Protein AF-A0A6N7FSJ0-F1 (afdb_monomer_lite)

Sequence (94 aa):
LVVGHPFVDVWAAVRPKAAGIAAWPDVPRGTDWKTGICRALGVKDPRRFWPELLGRVRSYADLDPALVGPVEQLIDFLTEHDEPVDAPVDGPRK

Radius of gyration: 20.48 Å; chains: 1; bounding box: 49×23×68 Å

pLDDT: mean 83.95, std 13.59, range [45.84, 96.94]

Structure (mmCIF, N/CA/C/O backbone):
data_AF-A0A6N7FSJ0-F1
#
_entry.id   AF-A0A6N7FSJ0-F1
#
loop_
_atom_site.group_PDB
_atom_site.id
_atom_site.type_symbol
_atom_site.label_atom_id
_atom_site.label_alt_id
_atom_site.label_comp_id
_atom_site.label_asym_id
_atom_site.label_entity_id
_atom_site.label_seq_id
_atom_site.pdbx_PDB_ins_code
_atom_site.Cartn_x
_atom_site.Cartn_y
_atom_site.Cartn_z
_atom_site.occupancy
_atom_site.B_iso_or_equiv
_atom_site.auth_seq_id
_atom_site.auth_comp_id
_atom_site.auth_asym_id
_atom_site.auth_atom_id
_atom_site.pdbx_PDB_model_num
ATOM 1 N N . LEU A 1 1 ? -6.039 7.444 -10.399 1.00 49.78 1 LEU A N 1
ATOM 2 C CA . LEU A 1 1 ? -6.383 6.159 -11.040 1.00 49.78 1 LEU A CA 1
ATOM 3 C C . LEU A 1 1 ? -5.360 5.930 -12.130 1.00 49.78 1 LEU A C 1
ATOM 5 O O . LEU A 1 1 ? -5.430 6.604 -13.148 1.00 49.78 1 LEU A O 1
ATOM 9 N N . VAL A 1 2 ? -4.372 5.076 -11.883 1.00 51.47 2 VAL A N 1
ATOM 10 C CA . VAL A 1 2 ? -3.564 4.549 -12.982 1.00 51.47 2 VAL A CA 1
ATOM 11 C C . VAL A 1 2 ? -4.431 3.445 -13.594 1.00 51.47 2 VAL A C 1
ATOM 13 O O . VAL A 1 2 ? -4.891 2.534 -12.908 1.00 51.47 2 VAL A O 1
ATOM 16 N N . VAL A 1 3 ? -4.853 3.650 -14.838 1.00 47.09 3 VAL A N 1
ATOM 17 C CA . VAL A 1 3 ? -5.912 2.852 -15.467 1.00 47.09 3 VAL A CA 1
ATOM 18 C C . VAL A 1 3 ? -5.427 1.408 -15.637 1.00 47.09 3 VAL A C 1
ATOM 20 O O . VAL A 1 3 ? -4.339 1.188 -16.153 1.00 47.09 3 VAL A O 1
ATOM 23 N N . GLY A 1 4 ? -6.228 0.432 -15.194 1.00 60.69 4 GLY A N 1
ATOM 24 C CA . GLY A 1 4 ? -5.961 -1.001 -15.388 1.00 60.69 4 GLY A CA 1
ATOM 25 C C . GLY A 1 4 ? -5.259 -1.731 -14.235 1.00 60.69 4 GLY A C 1
ATOM 26 O O . GLY A 1 4 ? -5.164 -2.954 -14.294 1.00 60.69 4 GLY A O 1
ATOM 27 N N . HIS A 1 5 ? -4.819 -1.046 -13.171 1.00 65.38 5 HIS A N 1
ATOM 28 C CA . HIS A 1 5 ? -4.240 -1.740 -12.013 1.00 65.38 5 HIS A CA 1
ATOM 29 C C . HIS A 1 5 ? -5.320 -2.271 -11.051 1.00 65.38 5 HIS A C 1
ATOM 31 O O . HIS A 1 5 ? -6.330 -1.595 -10.829 1.00 65.38 5 HIS A O 1
ATOM 37 N N . PRO A 1 6 ? -5.107 -3.430 -10.397 1.00 76.88 6 PRO A N 1
ATOM 38 C CA . PRO A 1 6 ? -6.079 -4.003 -9.458 1.00 76.88 6 PRO A CA 1
ATOM 39 C C . PRO A 1 6 ? -6.219 -3.194 -8.158 1.00 76.88 6 PRO A C 1
ATOM 41 O O . PRO A 1 6 ? -7.108 -3.456 -7.349 1.00 76.88 6 PRO A O 1
ATOM 44 N N . PHE A 1 7 ? -5.339 -2.219 -7.930 1.00 81.06 7 PHE A N 1
ATOM 45 C CA . PHE A 1 7 ? -5.285 -1.467 -6.683 1.00 81.06 7 PHE A CA 1
ATOM 46 C C . PHE A 1 7 ? -6.317 -0.342 -6.627 1.00 81.06 7 PHE A C 1
ATOM 48 O O . PHE A 1 7 ? -6.642 0.295 -7.625 1.00 81.06 7 PHE A O 1
ATOM 55 N N . VAL A 1 8 ? -6.803 -0.049 -5.424 1.00 8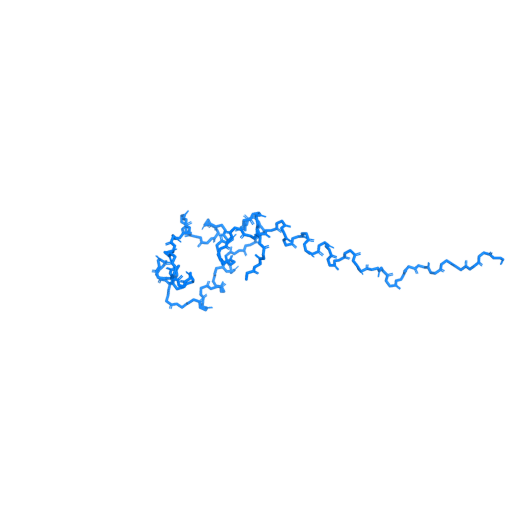3.12 8 VAL A N 1
ATOM 56 C CA . VAL A 1 8 ? -7.628 1.144 -5.174 1.00 83.12 8 VAL A CA 1
ATOM 57 C C . VAL A 1 8 ? -6.741 2.390 -5.032 1.00 83.12 8 VAL A C 1
ATOM 59 O O . VAL A 1 8 ? -7.123 3.480 -5.452 1.00 83.12 8 VAL A O 1
ATOM 62 N N . ASP A 1 9 ? -5.537 2.215 -4.481 1.00 88.00 9 ASP A N 1
ATOM 63 C CA . ASP A 1 9 ? -4.523 3.245 -4.253 1.00 88.00 9 ASP A CA 1
ATOM 64 C C . ASP A 1 9 ? -3.118 2.616 -4.288 1.00 88.00 9 ASP A C 1
ATOM 66 O O . ASP A 1 9 ? -2.971 1.417 -4.046 1.00 88.00 9 ASP A O 1
ATOM 70 N N . VAL A 1 10 ? -2.076 3.414 -4.543 1.00 86.75 10 VAL A N 1
ATOM 71 C CA . VAL A 1 10 ? -0.683 2.938 -4.632 1.00 86.75 10 VAL A CA 1
ATOM 72 C C . VAL A 1 10 ? -0.190 2.279 -3.341 1.00 86.75 10 VAL A C 1
ATOM 74 O O . VAL A 1 10 ? 0.648 1.385 -3.402 1.00 86.75 10 VAL A O 1
ATOM 77 N N . TRP A 1 11 ? -0.732 2.647 -2.172 1.00 93.06 11 TRP A N 1
ATOM 78 C CA . TRP A 1 11 ? -0.375 1.975 -0.916 1.00 93.06 11 TRP A CA 1
ATOM 79 C C . TRP A 1 11 ? -0.675 0.473 -0.977 1.00 93.06 11 TRP A C 1
ATOM 81 O O . TRP A 1 11 ? 0.144 -0.322 -0.529 1.00 93.06 11 TRP A O 1
ATOM 91 N N . ALA A 1 12 ? -1.797 0.078 -1.589 1.00 92.69 12 ALA A N 1
ATOM 92 C CA . ALA A 1 12 ? -2.201 -1.325 -1.706 1.00 92.69 12 ALA A CA 1
ATOM 93 C C . ALA A 1 12 ? -1.258 -2.156 -2.590 1.00 92.69 12 ALA A C 1
ATOM 95 O O . ALA A 1 12 ? -1.252 -3.380 -2.489 1.00 92.69 12 ALA A O 1
ATOM 96 N N . ALA A 1 13 ? -0.456 -1.502 -3.434 1.00 92.75 13 ALA A N 1
ATOM 97 C CA . ALA A 1 13 ? 0.553 -2.167 -4.246 1.00 92.75 13 ALA A CA 1
ATOM 98 C C . ALA A 1 13 ? 1.831 -2.497 -3.460 1.00 92.75 13 ALA A C 1
ATOM 100 O O . ALA A 1 13 ? 2.661 -3.257 -3.949 1.00 92.75 13 ALA A O 1
ATOM 101 N N . VAL A 1 14 ? 2.021 -1.953 -2.253 1.00 95.44 14 VAL A N 1
ATOM 102 C CA . VAL A 1 14 ? 3.116 -2.375 -1.371 1.00 95.44 14 VAL A CA 1
ATOM 103 C C . VAL A 1 14 ? 2.734 -3.710 -0.740 1.00 95.44 14 VAL A C 1
ATOM 105 O O . VAL A 1 14 ? 1.659 -3.847 -0.155 1.00 95.44 14 VAL A O 1
ATOM 108 N N . ARG A 1 15 ? 3.610 -4.713 -0.822 1.00 95.44 15 ARG A N 1
ATOM 109 C CA . ARG A 1 15 ? 3.340 -6.032 -0.243 1.00 95.44 15 ARG A CA 1
ATOM 110 C C . ARG A 1 15 ? 3.134 -5.919 1.274 1.00 95.44 15 ARG A C 1
ATOM 112 O O . ARG A 1 15 ? 3.934 -5.254 1.937 1.00 95.44 15 ARG A O 1
ATOM 119 N N . PRO A 1 16 ? 2.159 -6.642 1.865 1.00 96.19 16 PRO A N 1
ATOM 120 C CA . PRO A 1 16 ? 1.895 -6.603 3.307 1.00 96.19 16 PRO A CA 1
ATOM 121 C C . PRO A 1 16 ? 3.146 -6.812 4.169 1.00 96.19 16 PRO A C 1
ATOM 123 O O . PRO A 1 16 ? 3.385 -6.071 5.120 1.00 96.19 16 PRO A O 1
ATOM 126 N N . LYS A 1 17 ? 4.014 -7.752 3.768 1.00 96.25 17 LYS A N 1
ATOM 127 C CA . LYS A 1 17 ? 5.285 -8.027 4.450 1.00 96.25 17 LYS A CA 1
ATOM 128 C C . LYS A 1 17 ? 6.199 -6.797 4.523 1.00 96.25 17 LYS A C 1
ATOM 130 O O . LYS A 1 17 ? 6.752 -6.536 5.585 1.00 96.25 17 LYS A O 1
ATOM 135 N N . ALA A 1 18 ? 6.336 -6.040 3.433 1.00 96.94 18 ALA A N 1
ATOM 136 C CA . ALA A 1 18 ? 7.130 -4.809 3.404 1.00 96.94 18 ALA A CA 1
ATOM 137 C C . ALA A 1 18 ? 6.457 -3.685 4.209 1.00 96.94 18 ALA A C 1
ATOM 139 O O . ALA A 1 18 ? 7.115 -2.928 4.919 1.00 96.94 18 ALA A O 1
ATOM 140 N N . ALA A 1 19 ? 5.123 -3.632 4.180 1.00 95.44 19 ALA A N 1
ATOM 141 C CA . ALA A 1 19 ? 4.336 -2.729 5.012 1.00 95.44 19 ALA A CA 1
ATOM 142 C C . ALA A 1 19 ? 4.343 -3.108 6.510 1.00 95.44 19 ALA A C 1
ATOM 144 O O . ALA A 1 19 ? 3.929 -2.297 7.337 1.00 95.44 19 ALA A O 1
ATOM 145 N N . GLY A 1 20 ? 4.844 -4.288 6.892 1.00 94.94 20 GLY A N 1
ATOM 146 C CA . GLY A 1 20 ? 4.871 -4.766 8.279 1.00 94.94 20 GLY A CA 1
ATOM 147 C C . GLY A 1 20 ? 3.502 -5.196 8.816 1.00 94.94 20 GLY A C 1
ATOM 148 O O . GLY A 1 20 ? 3.272 -5.137 10.021 1.00 94.94 20 GLY A O 1
ATOM 149 N N . ILE A 1 21 ? 2.589 -5.599 7.931 1.00 95.94 21 ILE A N 1
ATOM 150 C CA . ILE A 1 21 ? 1.232 -6.053 8.260 1.00 95.94 21 ILE A CA 1
ATOM 151 C C . ILE A 1 21 ? 0.995 -7.454 7.685 1.00 95.94 21 ILE A C 1
ATOM 153 O O . ILE A 1 21 ? 1.624 -7.850 6.705 1.00 95.94 21 ILE A O 1
ATOM 157 N N . ALA A 1 22 ? 0.081 -8.222 8.281 1.00 95.94 22 ALA A N 1
ATOM 158 C CA . ALA A 1 22 ? -0.250 -9.560 7.782 1.00 95.94 22 ALA A CA 1
ATOM 159 C C . ALA A 1 22 ? -0.987 -9.505 6.432 1.00 95.94 22 ALA A C 1
ATOM 161 O O . ALA A 1 22 ? -0.698 -10.281 5.525 1.00 95.94 22 ALA A O 1
ATOM 162 N N . ALA A 1 23 ? -1.913 -8.557 6.298 1.00 95.69 23 ALA A N 1
ATOM 163 C CA . ALA A 1 23 ? -2.661 -8.266 5.083 1.00 95.69 23 ALA A CA 1
ATOM 164 C C . ALA A 1 23 ? -3.141 -6.810 5.121 1.00 95.69 23 ALA A C 1
ATOM 166 O O . ALA A 1 23 ? -3.232 -6.210 6.196 1.00 95.69 23 ALA A O 1
ATOM 167 N N . TRP A 1 24 ? -3.458 -6.249 3.955 1.00 94.88 24 TRP A N 1
ATOM 168 C CA . TRP A 1 24 ? -4.145 -4.962 3.886 1.00 94.88 24 TRP A CA 1
ATOM 169 C C . TRP A 1 24 ? -5.576 -5.095 4.424 1.00 94.88 24 TRP A C 1
ATOM 171 O O . TRP A 1 24 ? -6.25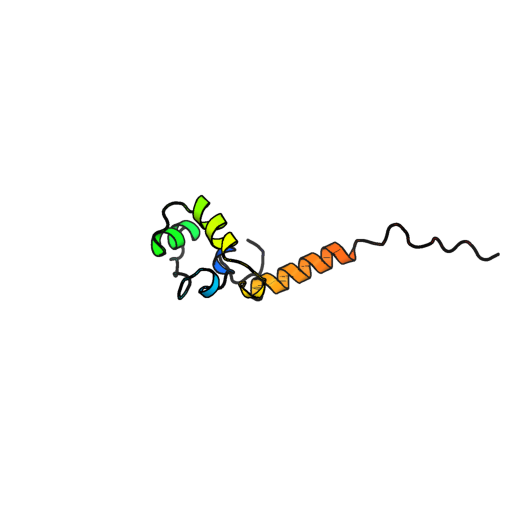0 -6.064 4.077 1.00 94.88 24 TRP A O 1
ATOM 181 N N . PRO A 1 25 ? -6.057 -4.150 5.252 1.00 95.50 25 PRO A N 1
ATOM 182 C CA . PRO A 1 25 ? -7.447 -4.148 5.688 1.00 95.50 25 PRO A CA 1
ATOM 183 C C . PRO A 1 25 ? -8.423 -3.947 4.527 1.00 95.50 25 PRO A C 1
ATOM 185 O O . PRO A 1 25 ? -8.202 -3.100 3.659 1.00 95.50 25 PRO A O 1
ATOM 188 N N . ASP A 1 26 ? -9.550 -4.653 4.570 1.00 93.88 26 ASP A N 1
ATOM 189 C CA . ASP A 1 26 ? -10.673 -4.391 3.677 1.00 93.88 26 ASP A CA 1
ATOM 190 C C . ASP A 1 26 ? -11.365 -3.078 4.062 1.00 93.88 26 ASP A C 1
ATOM 192 O O . ASP A 1 26 ? -11.756 -2.868 5.215 1.00 93.88 26 ASP A O 1
ATOM 196 N N . VAL A 1 27 ? -11.550 -2.188 3.085 1.00 92.81 27 VAL A N 1
ATOM 197 C CA . VAL A 1 27 ? -12.283 -0.931 3.279 1.00 92.81 27 VAL A CA 1
ATOM 198 C C . VAL A 1 27 ? -13.652 -1.025 2.603 1.00 92.81 27 VAL A C 1
ATOM 200 O O . VAL A 1 27 ? -13.712 -1.258 1.392 1.00 92.81 27 VAL A O 1
ATOM 203 N N . PRO A 1 28 ? -14.763 -0.814 3.339 1.00 90.31 28 PRO A N 1
ATOM 204 C CA . PRO A 1 28 ? -16.101 -0.842 2.761 1.00 90.31 28 PRO A CA 1
ATOM 205 C C . PRO A 1 28 ? -16.266 0.151 1.611 1.00 90.31 28 PRO A C 1
ATOM 207 O O . PRO A 1 28 ? -15.804 1.296 1.672 1.00 90.31 28 PRO A O 1
ATOM 210 N N . ARG A 1 29 ? -17.003 -0.264 0.577 1.00 88.00 29 ARG A N 1
ATOM 211 C CA . ARG A 1 29 ? -17.338 0.610 -0.555 1.00 88.00 29 ARG A CA 1
ATOM 212 C C . ARG A 1 29 ? -18.070 1.863 -0.067 1.00 88.00 29 ARG A C 1
ATOM 214 O O . ARG A 1 29 ? -18.897 1.793 0.836 1.00 88.00 29 ARG A O 1
ATOM 221 N N . GLY A 1 30 ? -17.771 3.005 -0.683 1.00 89.56 30 GLY A N 1
ATOM 222 C CA . GLY A 1 30 ? -18.323 4.306 -0.286 1.00 89.56 30 GLY A CA 1
ATOM 223 C C . GLY A 1 30 ? -17.568 4.993 0.858 1.00 89.56 30 GLY A C 1
ATOM 224 O O . GLY A 1 30 ? -17.873 6.139 1.171 1.00 89.56 30 GLY A O 1
ATOM 225 N N . THR A 1 31 ? -16.563 4.336 1.445 1.00 89.94 31 THR A N 1
ATOM 226 C CA . THR A 1 31 ? -15.620 4.969 2.377 1.00 89.94 31 THR A CA 1
ATOM 227 C C . THR A 1 31 ? -14.378 5.421 1.618 1.00 89.94 31 THR A C 1
ATOM 229 O O . THR A 1 31 ? -13.886 4.694 0.754 1.00 89.94 31 THR A O 1
ATOM 232 N N . ASP A 1 3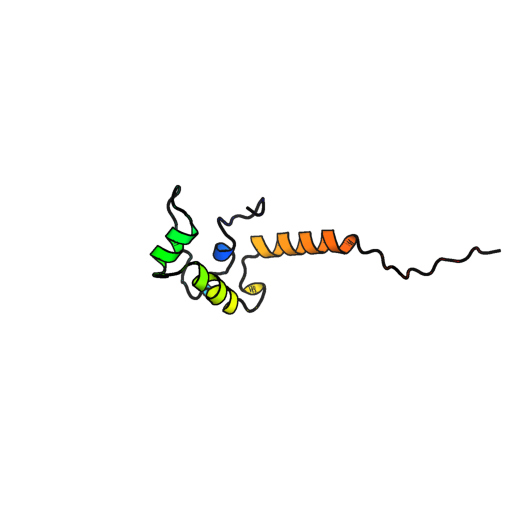2 ? -13.842 6.599 1.951 1.00 91.19 32 ASP A N 1
ATOM 233 C CA . ASP A 1 32 ? -12.514 6.991 1.475 1.00 91.19 32 ASP A CA 1
ATOM 234 C C . ASP A 1 32 ? -11.480 5.938 1.897 1.00 91.19 32 ASP A C 1
ATOM 236 O O . ASP A 1 32 ? -11.339 5.617 3.083 1.00 91.19 32 ASP A O 1
ATOM 240 N N . TRP A 1 33 ? -10.768 5.387 0.914 1.00 92.38 33 TRP A N 1
ATOM 241 C CA . TRP A 1 33 ? -9.931 4.213 1.126 1.00 92.38 33 TRP A CA 1
ATOM 242 C C . TRP A 1 33 ? -8.783 4.501 2.099 1.00 92.38 33 TRP A C 1
ATOM 244 O O . TRP A 1 33 ? -8.589 3.751 3.053 1.00 92.38 33 TRP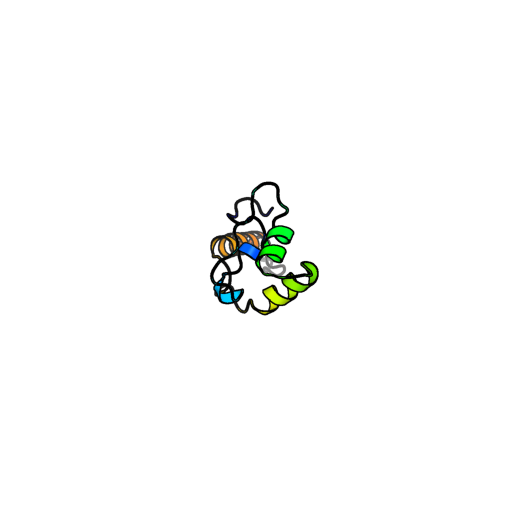 A O 1
ATOM 254 N N . LYS A 1 34 ? -8.080 5.632 1.943 1.00 91.88 34 LYS A N 1
ATOM 255 C CA . LYS A 1 34 ? -6.959 6.000 2.827 1.00 91.88 34 LYS A CA 1
ATOM 256 C C . LYS A 1 34 ? -7.413 6.209 4.265 1.00 91.88 34 LYS A C 1
ATOM 258 O O . LYS A 1 34 ? -6.766 5.723 5.189 1.00 91.88 34 LYS A O 1
ATOM 263 N N . THR A 1 35 ? -8.547 6.875 4.460 1.00 92.25 35 THR A N 1
ATOM 264 C CA . THR A 1 35 ? -9.150 7.063 5.786 1.00 92.25 35 THR A CA 1
ATOM 265 C C . THR A 1 35 ? -9.532 5.727 6.422 1.00 92.25 35 THR A C 1
ATOM 267 O O . THR A 1 35 ? -9.266 5.516 7.607 1.00 92.25 35 THR A O 1
ATOM 270 N N . GLY A 1 36 ? -10.119 4.810 5.646 1.00 93.69 36 GLY A N 1
ATOM 271 C CA . GLY A 1 36 ? -10.467 3.462 6.100 1.00 93.69 36 GLY A CA 1
ATOM 272 C C . GLY A 1 36 ? -9.245 2.647 6.524 1.00 93.69 36 GLY A C 1
ATOM 273 O O . GLY A 1 36 ? -9.225 2.101 7.628 1.00 93.69 36 GLY A O 1
ATOM 274 N N . ILE A 1 37 ? -8.196 2.640 5.699 1.00 95.44 37 ILE A N 1
ATOM 275 C CA . ILE A 1 37 ? -6.922 1.977 6.002 1.00 95.44 37 ILE A CA 1
ATOM 276 C C . ILE A 1 37 ? -6.278 2.570 7.249 1.00 95.44 37 ILE A C 1
ATOM 278 O O . ILE A 1 37 ? -5.918 1.828 8.160 1.00 95.44 37 ILE A O 1
ATOM 282 N N . CYS A 1 38 ? -6.165 3.898 7.335 1.00 94.31 38 CYS A N 1
ATOM 283 C CA . CYS A 1 38 ? -5.561 4.542 8.495 1.00 94.31 38 CYS A CA 1
ATOM 284 C C . CYS A 1 38 ? -6.325 4.211 9.782 1.00 94.31 38 CYS A C 1
ATOM 286 O O . CYS A 1 38 ? -5.706 3.868 10.787 1.00 94.31 38 CYS A O 1
ATOM 288 N N . ARG A 1 39 ? -7.663 4.216 9.742 1.00 94.00 39 ARG A N 1
ATOM 289 C CA . ARG A 1 39 ? -8.495 3.799 10.877 1.00 94.00 39 ARG A CA 1
ATOM 290 C C . ARG A 1 39 ? -8.231 2.346 11.275 1.00 94.00 39 ARG A C 1
ATOM 292 O O . ARG A 1 39 ? -8.062 2.080 12.461 1.00 94.00 39 ARG A O 1
ATOM 299 N N . ALA A 1 40 ? -8.189 1.429 10.310 1.00 94.06 40 ALA A N 1
ATOM 300 C CA . ALA A 1 40 ? -7.980 0.005 10.566 1.00 94.06 40 ALA A CA 1
ATOM 301 C C . ALA A 1 40 ? -6.569 -0.307 11.097 1.00 94.06 40 ALA A C 1
ATOM 303 O O . ALA A 1 40 ? -6.409 -1.189 11.935 1.00 94.06 40 ALA A O 1
ATOM 304 N N . LEU A 1 41 ? -5.557 0.442 10.653 1.00 94.38 41 LEU A N 1
ATOM 305 C CA . LEU A 1 41 ? -4.166 0.296 11.092 1.00 94.38 41 LEU A CA 1
ATOM 306 C C . LEU A 1 41 ? -3.817 1.141 12.332 1.00 94.38 41 LEU A C 1
ATOM 308 O O . LEU A 1 41 ? -2.670 1.129 12.773 1.00 94.38 41 LEU A O 1
ATOM 312 N N . GLY A 1 42 ? -4.766 1.899 12.896 1.00 94.12 42 GLY A N 1
ATOM 313 C CA . GLY A 1 42 ? -4.520 2.776 14.050 1.00 94.12 42 GLY A CA 1
ATOM 314 C C . GLY A 1 42 ? -3.638 3.998 13.745 1.00 94.12 42 GLY A C 1
ATOM 315 O O . GLY A 1 42 ? -3.069 4.610 14.650 1.00 94.12 42 GLY A O 1
ATOM 316 N N . VAL A 1 43 ? -3.523 4.369 12.474 1.00 93.19 43 VAL A N 1
ATOM 317 C CA . VAL A 1 43 ? -2.717 5.485 11.976 1.00 93.19 43 VAL A CA 1
ATOM 318 C C . VAL A 1 43 ? -3.525 6.778 12.056 1.00 93.19 43 VAL A C 1
ATOM 320 O O . VAL A 1 43 ? -4.616 6.883 11.500 1.00 93.19 43 VAL A O 1
ATOM 323 N N . LYS A 1 44 ? -2.979 7.794 12.731 1.00 87.31 44 LYS A N 1
ATOM 324 C CA . LYS A 1 44 ? -3.681 9.071 12.959 1.00 87.31 44 LYS A CA 1
ATOM 325 C C . LYS A 1 44 ? -3.546 10.073 11.813 1.00 87.31 44 LYS A C 1
ATOM 327 O O . LYS A 1 44 ? -4.449 10.875 11.615 1.00 87.31 44 LYS A O 1
ATOM 332 N N . ASP A 1 45 ? -2.428 10.047 11.089 1.00 88.31 45 ASP A N 1
ATOM 333 C CA . ASP A 1 45 ? -2.126 11.024 10.040 1.00 88.31 45 ASP A CA 1
ATOM 334 C C . ASP A 1 45 ? -1.753 10.322 8.721 1.00 88.31 45 ASP A C 1
ATOM 336 O O . ASP A 1 45 ? -0.623 9.843 8.574 1.00 88.31 45 ASP A O 1
ATOM 340 N N . PRO A 1 46 ? -2.671 10.289 7.735 1.00 86.94 46 PRO A N 1
ATOM 341 C CA . PRO A 1 46 ? -2.400 9.735 6.411 1.00 86.94 46 PRO A CA 1
ATOM 342 C C . PRO A 1 46 ? -1.200 10.382 5.705 1.00 86.94 46 PRO A C 1
ATOM 344 O O . PRO A 1 46 ? -0.518 9.722 4.921 1.00 86.94 46 PRO A O 1
ATOM 347 N N . ARG A 1 47 ? -0.917 11.667 5.976 1.00 88.50 47 ARG A N 1
ATOM 348 C CA . ARG A 1 47 ? 0.192 12.396 5.340 1.00 88.50 47 ARG A CA 1
ATOM 349 C C . ARG A 1 47 ? 1.552 11.929 5.848 1.00 88.50 47 ARG A C 1
ATOM 351 O O . ARG A 1 47 ? 2.516 11.996 5.094 1.00 88.50 47 ARG A O 1
ATOM 358 N N . ARG A 1 48 ? 1.629 11.453 7.095 1.00 90.12 48 ARG A N 1
ATOM 359 C CA . ARG A 1 48 ? 2.850 10.870 7.686 1.00 90.12 48 ARG A CA 1
ATOM 360 C C . ARG A 1 48 ? 3.015 9.398 7.347 1.00 90.12 48 ARG A C 1
ATOM 362 O O . ARG A 1 48 ? 4.135 8.940 7.154 1.00 90.12 48 ARG A O 1
ATOM 369 N N . PHE A 1 49 ? 1.902 8.685 7.203 1.00 93.25 49 PHE A N 1
ATOM 370 C CA . PHE A 1 49 ? 1.932 7.265 6.883 1.00 93.25 49 PHE A CA 1
ATOM 371 C C . PHE A 1 49 ? 2.606 6.966 5.548 1.00 93.25 49 PHE A C 1
ATOM 373 O O . PHE A 1 49 ? 3.368 6.011 5.457 1.00 93.25 49 PHE A O 1
ATOM 380 N N . TRP A 1 50 ? 2.363 7.782 4.516 1.00 92.62 50 TRP A N 1
ATOM 381 C CA . TRP A 1 50 ? 2.967 7.532 3.208 1.00 92.62 50 TRP A CA 1
ATOM 382 C C . TRP A 1 50 ? 4.504 7.599 3.222 1.00 92.62 50 TRP A C 1
ATOM 384 O O . TRP A 1 50 ? 5.119 6.619 2.807 1.00 92.62 50 TRP A O 1
ATOM 394 N N . PRO A 1 51 ? 5.148 8.671 3.725 1.00 93.75 51 PRO A N 1
ATOM 395 C CA . PRO A 1 51 ? 6.601 8.703 3.886 1.00 93.75 51 PRO A CA 1
ATOM 396 C C . PRO A 1 51 ? 7.159 7.524 4.693 1.00 93.75 51 PRO A C 1
ATOM 398 O O . PRO A 1 51 ? 8.186 6.961 4.323 1.00 93.75 51 PRO A O 1
ATOM 401 N N . GLU A 1 52 ? 6.480 7.123 5.772 1.00 94.12 52 GLU A N 1
ATOM 402 C CA . GLU A 1 52 ? 6.896 5.982 6.597 1.00 94.12 52 GLU A CA 1
ATOM 403 C C . GLU A 1 52 ? 6.804 4.653 5.840 1.00 94.12 52 GLU A C 1
ATOM 405 O O . GLU A 1 52 ? 7.732 3.847 5.899 1.00 94.12 52 GLU A O 1
ATOM 410 N N . LEU A 1 53 ? 5.703 4.425 5.119 1.00 95.06 53 LEU A N 1
ATOM 411 C CA . LEU A 1 53 ? 5.499 3.237 4.295 1.00 95.06 53 LEU A CA 1
ATOM 412 C C . LEU A 1 53 ? 6.527 3.177 3.163 1.00 95.06 53 LEU A C 1
ATOM 414 O O . LEU A 1 53 ? 7.147 2.138 2.952 1.00 95.06 53 LEU A O 1
ATOM 418 N N . LEU A 1 54 ? 6.745 4.297 2.475 1.00 93.00 54 LEU A N 1
ATOM 419 C CA . LEU A 1 54 ? 7.715 4.395 1.390 1.00 93.00 54 LEU A CA 1
ATOM 420 C C . LEU A 1 54 ? 9.143 4.141 1.889 1.00 93.00 54 LEU A C 1
ATOM 422 O O . LEU A 1 54 ? 9.903 3.448 1.225 1.00 93.00 54 LEU A O 1
ATOM 426 N N . GLY A 1 55 ? 9.487 4.610 3.092 1.00 95.50 55 GLY A N 1
ATOM 427 C CA . GLY A 1 55 ? 10.777 4.324 3.725 1.00 95.50 55 GLY A CA 1
ATOM 428 C C . GLY A 1 55 ? 11.029 2.835 4.013 1.00 95.50 55 GLY A C 1
ATOM 429 O O . GLY A 1 55 ? 12.185 2.437 4.179 1.00 95.50 55 GLY A O 1
ATOM 430 N N . ARG A 1 56 ? 9.977 2.002 4.051 1.00 95.38 56 ARG A N 1
ATOM 431 C CA . ARG A 1 56 ? 10.081 0.537 4.200 1.00 95.38 56 ARG A CA 1
ATOM 432 C C . ARG A 1 56 ? 10.290 -0.189 2.872 1.00 95.38 56 ARG A C 1
ATOM 434 O O . ARG A 1 56 ? 10.778 -1.314 2.886 1.00 95.38 56 ARG A O 1
ATOM 441 N N . VAL A 1 57 ? 9.948 0.432 1.745 1.00 95.69 57 VAL A N 1
ATOM 442 C CA . VAL A 1 57 ? 10.157 -0.134 0.407 1.00 95.69 57 VAL A CA 1
ATOM 443 C C . VAL A 1 57 ? 11.637 -0.001 0.054 1.00 95.69 57 VAL A C 1
ATOM 445 O O . VAL A 1 57 ? 12.182 1.101 0.011 1.00 95.69 57 VAL A O 1
ATOM 448 N N . ARG A 1 58 ? 12.315 -1.129 -0.168 1.00 93.81 58 ARG A N 1
ATOM 449 C CA . ARG A 1 58 ? 13.759 -1.180 -0.453 1.00 93.81 58 ARG A CA 1
ATOM 450 C C . ARG A 1 58 ? 14.062 -1.634 -1.871 1.00 93.81 58 ARG A C 1
ATOM 452 O O . ARG A 1 58 ? 15.148 -1.348 -2.368 1.00 93.81 58 ARG A O 1
ATOM 459 N N . SER A 1 59 ? 13.137 -2.345 -2.508 1.00 92.94 59 SER A N 1
ATOM 460 C CA . SER A 1 59 ? 13.287 -2.828 -3.880 1.00 92.94 59 SER A CA 1
ATOM 461 C C . SER A 1 59 ? 11.933 -3.052 -4.552 1.00 92.94 59 SER A C 1
ATOM 463 O O . SER A 1 59 ? 10.908 -3.148 -3.879 1.00 92.94 59 SER A O 1
ATOM 465 N N . TYR A 1 60 ? 11.929 -3.236 -5.874 1.00 89.25 60 TYR A N 1
ATOM 466 C CA . TYR A 1 60 ? 10.728 -3.623 -6.624 1.00 89.25 60 TYR A CA 1
ATOM 467 C C . TYR A 1 60 ? 10.085 -4.926 -6.121 1.00 89.25 60 TYR A C 1
ATOM 469 O O . TYR A 1 60 ? 8.885 -5.118 -6.284 1.00 89.25 60 TYR A O 1
ATOM 477 N N . ALA A 1 61 ? 10.846 -5.804 -5.453 1.00 92.00 61 ALA A N 1
ATOM 478 C CA . ALA A 1 61 ? 10.313 -7.030 -4.857 1.00 92.00 61 ALA A CA 1
ATOM 479 C C . ALA A 1 61 ? 9.357 -6.771 -3.675 1.00 92.00 61 ALA A C 1
ATOM 481 O O . ALA A 1 61 ? 8.573 -7.653 -3.317 1.00 92.00 61 ALA A O 1
ATOM 482 N N . ASP A 1 62 ? 9.396 -5.571 -3.090 1.00 95.50 62 ASP A N 1
ATOM 483 C CA . ASP A 1 62 ? 8.467 -5.130 -2.046 1.00 95.50 62 ASP A CA 1
ATOM 484 C C . ASP A 1 62 ? 7.131 -4.642 -2.618 1.00 95.50 62 ASP A C 1
ATOM 486 O O . ASP A 1 62 ? 6.195 -4.378 -1.861 1.00 95.50 62 ASP A O 1
ATOM 490 N N . LEU A 1 63 ? 7.025 -4.538 -3.943 1.00 93.31 63 LEU A N 1
ATOM 491 C CA . LEU A 1 63 ? 5.828 -4.118 -4.652 1.00 93.31 63 LEU A CA 1
ATOM 492 C C . LEU A 1 63 ? 5.135 -5.315 -5.314 1.00 93.31 63 LEU A C 1
ATOM 494 O O . LEU A 1 63 ? 5.704 -6.396 -5.525 1.00 93.31 63 LEU A O 1
ATOM 498 N N . ASP A 1 64 ? 3.857 -5.137 -5.601 1.00 91.50 64 ASP A N 1
ATOM 499 C CA . ASP A 1 64 ? 3.076 -6.089 -6.365 1.00 91.50 64 ASP A CA 1
ATOM 500 C C . ASP A 1 64 ? 3.448 -5.994 -7.862 1.00 91.50 64 ASP A C 1
ATOM 502 O O . ASP A 1 64 ? 3.480 -4.889 -8.419 1.00 91.50 64 ASP A O 1
ATOM 506 N N . PRO A 1 65 ? 3.727 -7.124 -8.541 1.00 86.50 65 PRO A N 1
ATOM 507 C CA . PR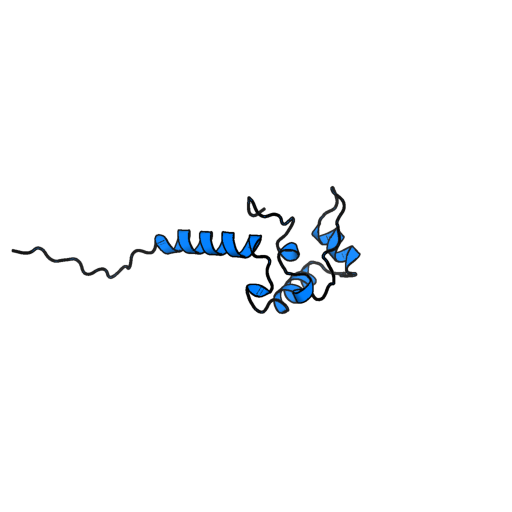O A 1 65 ? 4.065 -7.135 -9.964 1.00 86.50 65 PRO A CA 1
ATOM 508 C C . PRO A 1 65 ? 3.014 -6.481 -10.868 1.00 86.50 65 PRO A C 1
ATOM 510 O O . PRO A 1 65 ? 3.376 -5.947 -11.915 1.00 86.50 65 PRO A O 1
ATOM 513 N N . ALA A 1 66 ? 1.738 -6.472 -10.465 1.00 86.12 66 ALA A N 1
ATOM 514 C CA . ALA A 1 66 ? 0.667 -5.810 -11.208 1.00 86.12 66 ALA A CA 1
ATOM 515 C C . ALA A 1 66 ? 0.773 -4.273 -11.190 1.00 86.12 66 ALA A C 1
ATOM 517 O O . ALA A 1 66 ? 0.051 -3.608 -11.932 1.00 86.12 66 ALA A O 1
ATOM 518 N N . LEU A 1 67 ? 1.655 -3.700 -10.361 1.00 84.38 67 LEU A N 1
ATOM 519 C CA . LEU A 1 67 ? 2.080 -2.303 -10.466 1.00 84.38 67 LEU A CA 1
ATOM 520 C C . LEU A 1 67 ? 3.409 -2.180 -11.218 1.00 84.38 67 LEU A C 1
ATOM 522 O O . LEU A 1 67 ? 3.526 -1.326 -12.090 1.00 84.38 67 LEU A O 1
ATOM 526 N N . VAL A 1 68 ? 4.397 -3.014 -10.879 1.00 83.31 68 VAL A N 1
ATOM 527 C CA . VAL A 1 68 ? 5.762 -2.895 -11.421 1.00 83.31 68 VAL A CA 1
ATOM 528 C C . VAL A 1 68 ? 5.781 -3.096 -12.936 1.00 83.31 68 VAL A C 1
ATOM 530 O O . VAL A 1 68 ? 6.297 -2.243 -13.644 1.00 83.31 68 VAL A O 1
ATOM 533 N N . GLY A 1 69 ? 5.163 -4.164 -13.449 1.00 81.62 69 GLY A N 1
ATOM 534 C CA . GLY A 1 69 ? 5.177 -4.478 -14.884 1.00 81.62 69 GLY A CA 1
ATOM 535 C C . GLY A 1 69 ? 4.631 -3.346 -15.767 1.00 81.62 69 GLY A C 1
ATOM 536 O O . GLY A 1 69 ? 5.335 -2.912 -16.675 1.00 81.62 69 GLY A O 1
ATOM 537 N N . PRO A 1 70 ? 3.423 -2.815 -15.492 1.00 80.62 70 PRO A N 1
ATOM 538 C CA . PRO A 1 70 ? 2.887 -1.676 -16.238 1.00 80.62 70 PRO A CA 1
ATOM 539 C C . PRO A 1 70 ? 3.732 -0.398 -16.142 1.00 80.62 70 PRO A C 1
ATOM 541 O O . PRO A 1 70 ? 3.742 0.392 -17.082 1.00 80.62 70 PRO A O 1
ATOM 544 N N . VAL A 1 71 ? 4.426 -0.172 -15.019 1.00 81.88 71 VAL A N 1
ATOM 545 C CA . VAL A 1 71 ? 5.324 0.984 -14.864 1.00 81.88 71 VAL A CA 1
ATOM 546 C C . VAL A 1 71 ? 6.583 0.821 -15.712 1.00 81.88 71 VAL A C 1
ATOM 548 O O . VAL A 1 71 ? 6.945 1.769 -16.399 1.00 81.88 71 VAL A O 1
ATOM 551 N N . GLU A 1 72 ? 7.203 -0.360 -15.726 1.00 84.25 72 GLU A N 1
ATOM 552 C CA . GLU A 1 72 ? 8.356 -0.644 -16.598 1.00 84.25 72 GLU A CA 1
ATOM 553 C C . GLU A 1 72 ? 7.979 -0.469 -18.074 1.00 84.25 72 GLU A C 1
ATOM 555 O O . GLU A 1 72 ? 8.644 0.265 -18.793 1.00 84.25 72 GLU A O 1
ATOM 560 N N . GLN A 1 73 ? 6.831 -1.009 -18.498 1.00 81.44 73 GLN A N 1
ATOM 561 C CA . GLN A 1 73 ? 6.336 -0.833 -19.871 1.00 81.44 73 GLN A CA 1
ATOM 562 C C . GLN A 1 73 ? 6.133 0.639 -20.255 1.00 81.44 73 GLN A C 1
ATOM 564 O O . GLN A 1 73 ? 6.349 1.023 -21.402 1.00 81.44 73 GLN A O 1
ATOM 569 N N . LEU A 1 74 ? 5.693 1.469 -19.305 1.00 80.69 74 LEU A N 1
ATOM 570 C CA . LEU A 1 74 ? 5.542 2.902 -19.533 1.00 80.69 74 LEU A CA 1
ATOM 571 C C . LEU A 1 74 ? 6.900 3.607 -19.640 1.00 80.69 74 LEU A C 1
ATOM 573 O O . LEU A 1 74 ? 7.037 4.520 -20.452 1.00 80.69 74 LEU A O 1
ATOM 577 N N . ILE A 1 75 ? 7.877 3.211 -18.819 1.00 82.88 75 ILE A N 1
ATOM 578 C CA . ILE A 1 75 ? 9.246 3.734 -18.897 1.00 82.88 75 ILE A CA 1
ATOM 579 C C . ILE A 1 75 ? 9.843 3.376 -20.257 1.00 82.88 75 ILE A C 1
ATOM 581 O O . ILE A 1 75 ? 10.272 4.285 -20.964 1.00 82.88 75 ILE A O 1
ATOM 585 N N . ASP A 1 76 ? 9.774 2.104 -20.656 1.00 84.25 76 ASP A N 1
ATOM 586 C CA . ASP A 1 76 ? 10.266 1.618 -21.947 1.00 84.25 76 ASP A CA 1
ATOM 587 C C . ASP A 1 76 ? 9.676 2.448 -23.094 1.00 84.25 76 ASP A C 1
ATOM 589 O O . ASP A 1 76 ? 10.426 3.089 -23.828 1.00 84.25 76 ASP A O 1
ATOM 593 N N . PHE A 1 77 ? 8.345 2.581 -23.158 1.00 80.94 77 PHE A N 1
ATOM 594 C CA . PHE A 1 77 ? 7.658 3.387 -24.176 1.00 80.94 77 PHE A CA 1
ATOM 595 C C . PHE A 1 77 ? 8.149 4.844 -24.250 1.00 80.94 77 PHE A C 1
ATOM 597 O O . PHE A 1 77 ? 8.286 5.402 -25.336 1.00 80.94 77 PHE A O 1
ATOM 604 N N . LEU A 1 78 ? 8.402 5.491 -23.108 1.00 81.62 78 LEU A N 1
ATOM 605 C CA . LEU A 1 78 ? 8.885 6.876 -23.087 1.00 81.62 78 LEU A CA 1
ATOM 606 C C . LEU A 1 78 ? 10.364 6.990 -23.473 1.00 81.62 78 LEU A C 1
ATOM 608 O O . LEU A 1 78 ? 10.771 8.026 -23.996 1.00 81.62 78 LEU A O 1
ATOM 612 N N . THR A 1 79 ? 11.155 5.953 -23.211 1.00 82.81 79 THR A N 1
ATOM 613 C CA . THR A 1 79 ? 12.595 5.933 -23.505 1.00 82.81 79 THR A CA 1
ATOM 614 C C . THR A 1 79 ? 12.924 5.459 -24.919 1.00 82.81 79 THR A C 1
ATOM 616 O O . THR A 1 79 ? 13.926 5.895 -25.474 1.00 82.81 79 THR A O 1
ATOM 619 N N . GLU A 1 80 ? 12.059 4.660 -25.553 1.00 74.75 80 GLU A N 1
ATOM 620 C CA . GLU A 1 80 ? 12.192 4.241 -26.959 1.00 74.75 80 GLU A CA 1
ATOM 621 C C . GLU A 1 80 ? 12.149 5.423 -27.951 1.00 74.75 80 GLU A C 1
ATOM 623 O O . GLU A 1 80 ? 12.528 5.272 -29.111 1.00 74.75 80 GLU A O 1
ATOM 628 N N . HIS A 1 81 ? 11.724 6.610 -27.506 1.00 60.41 81 HIS A N 1
ATOM 629 C CA . HIS A 1 81 ? 11.678 7.835 -28.308 1.00 60.41 81 HIS A CA 1
ATOM 630 C C . HIS A 1 81 ? 12.891 8.767 -28.137 1.00 60.41 81 HIS A C 1
ATOM 632 O O . HIS A 1 81 ? 12.909 9.838 -28.748 1.00 60.41 81 HIS A O 1
ATOM 638 N N . ASP A 1 82 ? 13.902 8.380 -27.356 1.00 59.72 82 ASP A N 1
ATOM 639 C CA . ASP A 1 82 ? 15.154 9.134 -27.234 1.00 59.72 82 ASP A CA 1
ATOM 640 C C . ASP A 1 82 ? 16.147 8.647 -28.312 1.00 59.72 82 ASP A C 1
ATOM 642 O O . ASP A 1 82 ? 17.035 7.830 -28.070 1.00 59.72 82 ASP A O 1
ATOM 646 N N . GLU A 1 83 ? 15.948 9.097 -29.558 1.00 62.84 83 GLU A N 1
ATOM 647 C CA . GLU A 1 83 ? 16.947 8.932 -30.626 1.00 62.84 83 GLU A CA 1
ATOM 648 C C . GLU A 1 83 ? 18.260 9.609 -30.186 1.00 62.84 83 GLU A C 1
ATOM 650 O O . GLU A 1 83 ? 18.240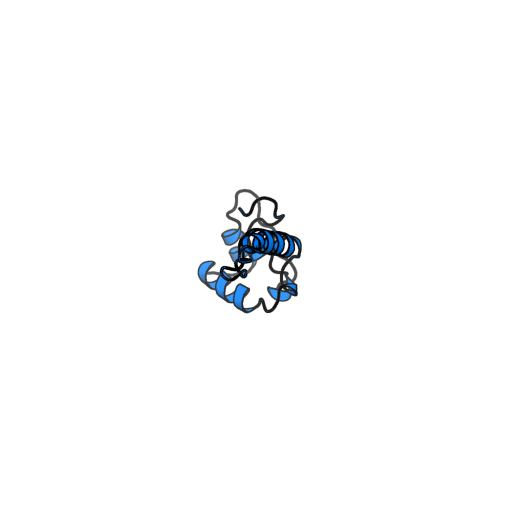 10.779 -29.783 1.00 62.84 83 GLU A O 1
ATOM 655 N N . PRO A 1 84 ? 19.418 8.927 -30.257 1.00 58.66 84 PRO A N 1
ATOM 656 C CA . PRO A 1 84 ? 20.683 9.518 -29.850 1.00 58.66 84 PRO A CA 1
ATOM 657 C C . PRO A 1 84 ? 20.992 10.751 -30.709 1.00 58.66 84 PRO A C 1
ATOM 659 O O . PRO A 1 84 ? 21.148 10.663 -31.926 1.00 58.66 84 PRO A O 1
ATOM 662 N N . VAL A 1 85 ? 21.154 11.899 -30.046 1.00 62.75 85 VAL A N 1
ATOM 663 C CA . VAL A 1 85 ? 21.445 13.213 -30.656 1.00 62.75 85 VAL A CA 1
ATOM 664 C C . VAL A 1 85 ? 22.754 13.217 -31.478 1.00 62.75 85 VAL A C 1
ATOM 666 O O . VAL A 1 85 ? 22.954 14.107 -32.300 1.00 62.75 85 VAL A O 1
ATOM 669 N N . ASP A 1 86 ? 23.596 12.186 -31.336 1.00 62.78 86 ASP A N 1
ATOM 670 C CA . ASP A 1 86 ? 24.913 12.059 -31.976 1.00 62.78 86 ASP A CA 1
ATOM 671 C C . ASP A 1 86 ? 25.052 10.847 -32.924 1.00 62.78 86 ASP A C 1
ATOM 673 O O . ASP A 1 86 ? 26.148 10.302 -33.091 1.00 62.78 86 ASP A O 1
ATOM 677 N N . ALA A 1 87 ? 23.977 10.396 -33.582 1.00 59.56 87 ALA A N 1
ATOM 678 C CA . ALA A 1 87 ? 24.145 9.483 -34.716 1.00 59.56 87 ALA A CA 1
ATOM 679 C C . ALA A 1 87 ? 25.053 10.153 -35.778 1.00 59.56 87 ALA A C 1
ATOM 681 O O . ALA A 1 87 ? 24.737 11.260 -36.229 1.00 59.56 87 ALA A O 1
ATOM 682 N N . PRO A 1 88 ? 26.182 9.537 -36.194 1.00 63.75 88 PRO A N 1
ATOM 683 C CA . PRO A 1 88 ? 27.046 10.129 -37.204 1.00 63.75 88 PRO A CA 1
ATOM 684 C C . PRO A 1 88 ? 26.240 10.330 -38.481 1.00 63.75 88 PRO A C 1
ATOM 686 O O . PRO A 1 88 ? 25.713 9.373 -39.050 1.00 63.75 88 PRO A O 1
ATOM 689 N N . VAL A 1 89 ? 26.146 11.579 -38.929 1.00 65.44 89 VAL A N 1
ATOM 690 C CA . VAL A 1 89 ? 25.576 11.909 -40.232 1.00 65.44 89 VAL A CA 1
ATOM 691 C C . VAL A 1 89 ? 26.482 11.251 -41.270 1.00 65.44 89 VAL A C 1
ATOM 693 O O . VAL A 1 89 ? 27.609 11.702 -41.478 1.00 65.44 89 VAL A O 1
ATOM 696 N N . ASP A 1 90 ? 26.037 10.140 -41.860 1.00 65.75 90 ASP A N 1
ATOM 697 C CA . ASP A 1 90 ? 26.766 9.473 -42.938 1.00 65.75 90 ASP A CA 1
ATOM 698 C C . ASP A 1 90 ? 26.897 10.479 -44.091 1.00 65.75 90 ASP A C 1
ATOM 700 O O . ASP A 1 90 ? 25.918 10.867 -44.736 1.00 65.75 90 ASP A O 1
ATOM 704 N N . GLY A 1 91 ? 28.111 11.004 -44.261 1.00 65.44 91 GLY A N 1
ATOM 705 C CA . GLY A 1 91 ? 28.427 11.990 -45.283 1.00 65.44 91 GLY A CA 1
ATOM 706 C C . GLY A 1 91 ? 28.245 11.384 -46.677 1.00 65.44 91 GLY A C 1
ATOM 707 O O . GLY A 1 91 ? 28.437 10.180 -46.865 1.00 65.44 91 GLY A O 1
ATOM 708 N N . PRO A 1 92 ? 27.877 12.183 -47.693 1.00 63.78 92 PRO A N 1
ATOM 709 C CA . PRO A 1 92 ? 27.583 11.634 -49.003 1.00 63.78 92 PRO A CA 1
ATOM 710 C C . PRO A 1 92 ? 28.840 11.000 -49.605 1.00 63.78 92 PRO A C 1
ATOM 712 O O . PRO A 1 92 ? 29.847 11.669 -49.831 1.00 63.78 92 PRO A O 1
ATOM 715 N N . ARG A 1 93 ? 28.753 9.704 -49.920 1.00 56.41 93 ARG A N 1
ATOM 716 C CA . ARG A 1 93 ? 29.705 9.023 -50.803 1.00 56.41 93 ARG A CA 1
ATOM 717 C C . ARG A 1 93 ? 29.628 9.638 -52.205 1.00 56.41 93 ARG A C 1
ATOM 719 O O . ARG A 1 93 ? 28.721 9.285 -52.961 1.00 56.41 93 ARG A O 1
ATOM 726 N N . LYS A 1 94 ? 30.586 10.502 -52.552 1.00 45.84 94 LYS A N 1
ATOM 727 C CA . LYS A 1 94 ? 31.099 10.722 -53.916 1.00 45.84 94 LYS A CA 1
ATOM 728 C C . LYS A 1 94 ? 32.559 11.141 -53.884 1.00 45.84 94 LYS A C 1
ATOM 730 O O . LYS A 1 94 ? 32.877 12.067 -53.113 1.00 45.84 94 LYS A O 1
#

Secondary structure (DSSP, 8-state):
--TT-S-SSGGGGB-HHHHTSSSPPP--TTS-HHHHHHHHTT-S-HHHHHHHHHHH--SGGGB-HHHHHHHHHHHHHHHTT---TT--------

Foldseek 3Di:
DPPPFPDPDQLQQFACVLQVHPHQDDDDPPDDRLVRRCVVVVHDDSVVSVVVSVVSDDDCVRGHCSVVVVVVVVVCVVVVPCDPPDDPPPDDDD